Protein AF-A0A956TW80-F1 (afdb_monomer)

pLDDT: mean 77.65, std 12.16, range [39.5, 90.69]

Solvent-accessible surface area (backbone atoms only — not comparable to full-atom values): 6748 Å² total; per-residue (Å²): 138,59,80,64,60,61,51,54,54,52,50,54,51,50,55,54,48,52,53,53,48,49,54,52,48,49,56,44,33,52,74,67,37,42,58,65,69,60,50,42,52,44,28,22,48,49,40,14,54,50,49,32,52,49,53,57,53,54,53,74,69,55,85,77,56,79,88,66,66,87,44,72,64,57,54,53,54,49,52,54,49,40,49,53,52,17,50,51,52,32,70,44,91,65,76,77,91,47,54,26,58,49,50,34,69,70,45,48,82,63,29,63,70,100,75,80,92,133

Nearest PDB structures (foldseek):
  1jch-assembly1_A  TM=3.266E-01  e=9.423E+00  Escherichia coli str. K-12 substr. W3110

Foldseek 3Di:
DDPLVVVVVVVVVVLVVLQVVLVVQCVVCLVVLPDLVSLLLSLLLNLLSVQLVVVVVVVVVDPDDCVVPPDPVVVVVVSVVSNVVSVCLSVDPDCRPVRSVVSSVVRVVSNDDPDDDD

Radius of gyration: 18.2 Å; Cα contacts (8 Å, |Δi|>4): 72; chains: 1; bounding box: 55×28×54 Å

Structure (mmCIF, N/CA/C/O backbone):
data_AF-A0A956TW80-F1
#
_entry.id   AF-A0A956TW80-F1
#
loop_
_atom_site.group_PDB
_atom_site.id
_atom_site.type_symbol
_atom_site.label_atom_id
_atom_site.label_alt_id
_atom_site.label_comp_id
_atom_site.label_asym_id
_atom_site.label_entity_id
_atom_site.label_seq_id
_atom_site.pdbx_PDB_ins_code
_atom_site.Cartn_x
_atom_site.Cartn_y
_atom_site.Cartn_z
_atom_site.occupancy
_atom_site.B_iso_or_equiv
_atom_site.auth_seq_id
_atom_site.auth_comp_id
_atom_site.auth_asym_id
_atom_site.auth_atom_id
_atom_site.pdbx_PDB_model_num
ATOM 1 N N . MET A 1 1 ? 27.452 -17.151 -12.349 1.00 44.97 1 MET A N 1
ATOM 2 C CA . MET A 1 1 ? 26.617 -16.882 -11.160 1.00 44.97 1 MET A CA 1
ATOM 3 C C . MET A 1 1 ? 26.677 -15.388 -10.953 1.00 44.97 1 MET A C 1
ATOM 5 O O . MET A 1 1 ? 27.695 -14.888 -10.490 1.00 44.97 1 MET A O 1
ATOM 9 N N . ASP A 1 2 ? 25.653 -14.687 -11.424 1.00 51.66 2 ASP A N 1
ATOM 10 C CA . ASP A 1 2 ? 25.682 -13.236 -11.563 1.00 51.66 2 ASP A CA 1
ATOM 11 C C . ASP A 1 2 ? 25.174 -12.585 -10.276 1.00 51.66 2 ASP A C 1
ATOM 13 O O . ASP A 1 2 ? 24.091 -12.897 -9.787 1.00 51.66 2 ASP A O 1
ATOM 17 N N . PHE A 1 3 ? 25.954 -11.661 -9.714 1.00 59.75 3 PHE A N 1
ATOM 18 C CA . PHE A 1 3 ? 25.609 -10.901 -8.501 1.00 59.75 3 PHE A CA 1
A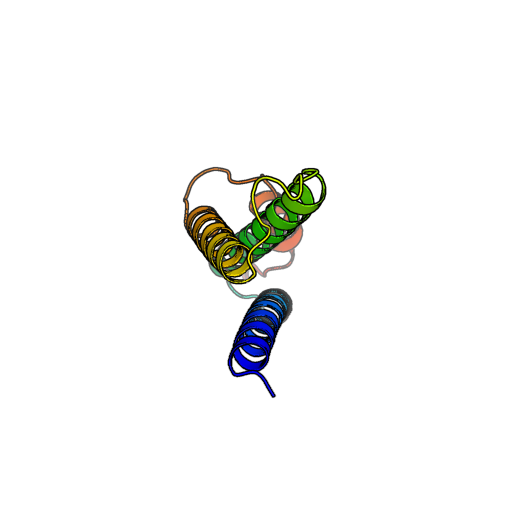TOM 19 C C . PHE A 1 3 ? 24.212 -10.245 -8.589 1.00 59.75 3 PHE A C 1
ATOM 21 O O . PHE A 1 3 ? 23.515 -10.079 -7.591 1.00 59.75 3 PHE A O 1
ATOM 28 N N . ASN A 1 4 ? 23.778 -9.947 -9.813 1.00 56.91 4 ASN A N 1
ATOM 29 C CA . ASN A 1 4 ? 22.525 -9.287 -10.146 1.00 56.91 4 ASN A CA 1
ATOM 30 C C . ASN A 1 4 ? 21.274 -10.180 -9.971 1.00 56.91 4 ASN A C 1
ATOM 32 O O . ASN A 1 4 ? 20.226 -9.688 -9.561 1.00 56.91 4 ASN A O 1
ATOM 36 N N . THR A 1 5 ? 21.362 -11.499 -10.202 1.00 61.22 5 THR A N 1
ATOM 37 C CA . THR A 1 5 ? 20.203 -12.407 -10.043 1.00 61.22 5 THR A CA 1
ATOM 38 C C . THR A 1 5 ? 19.863 -12.674 -8.578 1.00 61.22 5 THR A C 1
ATOM 40 O O . THR A 1 5 ? 18.699 -12.880 -8.242 1.00 61.22 5 THR A O 1
ATOM 43 N N . ASN A 1 6 ? 20.862 -12.633 -7.690 1.00 65.25 6 ASN A N 1
ATOM 44 C CA . ASN A 1 6 ? 20.660 -12.772 -6.244 1.00 65.25 6 ASN A CA 1
ATOM 45 C C . ASN A 1 6 ? 20.016 -11.526 -5.620 1.00 65.25 6 ASN A C 1
ATOM 47 O O . ASN A 1 6 ? 19.315 -11.633 -4.618 1.00 65.25 6 ASN A O 1
ATOM 51 N N . PHE A 1 7 ? 20.237 -10.348 -6.209 1.00 66.50 7 PHE A N 1
ATOM 52 C CA . PHE A 1 7 ? 19.629 -9.107 -5.737 1.00 66.50 7 PHE A CA 1
ATOM 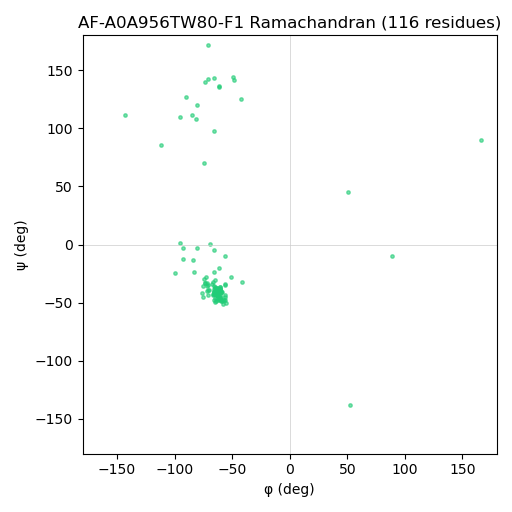53 C C . PHE A 1 7 ? 18.142 -9.024 -6.116 1.00 66.50 7 PHE A C 1
ATOM 55 O O . PHE A 1 7 ? 17.304 -8.735 -5.264 1.00 66.50 7 PHE A O 1
ATOM 62 N N . THR A 1 8 ? 17.792 -9.355 -7.365 1.00 69.06 8 THR A N 1
ATOM 63 C CA . THR A 1 8 ? 16.390 -9.372 -7.822 1.00 69.06 8 THR A CA 1
ATOM 64 C C . THR A 1 8 ? 15.550 -10.405 -7.069 1.00 69.06 8 THR A C 1
ATOM 66 O O . THR A 1 8 ? 14.455 -10.080 -6.617 1.00 69.06 8 THR A O 1
ATOM 69 N N . SER A 1 9 ? 16.069 -11.617 -6.847 1.00 73.56 9 SER A N 1
ATOM 70 C CA . SER A 1 9 ? 15.339 -12.647 -6.096 1.00 73.56 9 SER A CA 1
ATOM 71 C C . SER A 1 9 ? 15.133 -12.275 -4.623 1.00 73.56 9 SER A C 1
ATOM 73 O O . SER A 1 9 ? 14.066 -12.541 -4.065 1.00 73.56 9 SER A O 1
ATOM 75 N N . ALA A 1 10 ? 16.101 -11.601 -3.993 1.00 76.19 10 ALA A N 1
ATOM 76 C CA . ALA A 1 10 ? 15.950 -11.074 -2.637 1.00 76.19 10 ALA A CA 1
ATOM 77 C C . ALA A 1 10 ? 14.879 -9.970 -2.559 1.00 76.19 10 ALA A C 1
ATOM 79 O O . ALA A 1 10 ? 14.083 -9.951 -1.619 1.00 76.19 10 ALA A O 1
ATOM 80 N N . TYR A 1 11 ? 14.816 -9.091 -3.564 1.00 73.19 11 TYR A N 1
ATOM 81 C CA . TYR A 1 11 ? 13.806 -8.037 -3.656 1.00 73.19 11 TYR A CA 1
ATOM 82 C C . TYR A 1 11 ? 12.388 -8.600 -3.833 1.00 73.19 11 TYR A C 1
ATOM 84 O O . TYR A 1 11 ? 11.481 -8.257 -3.072 1.00 73.19 11 TYR A O 1
ATOM 92 N N . GLU A 1 12 ? 12.199 -9.527 -4.775 1.00 77.25 12 GLU A N 1
ATOM 93 C CA . GLU A 1 12 ? 10.918 -10.213 -4.979 1.00 77.25 12 GLU A CA 1
ATOM 94 C C . GLU A 1 12 ? 10.471 -10.967 -3.719 1.00 77.25 12 GLU A C 1
ATOM 96 O O . GLU A 1 12 ? 9.303 -10.898 -3.332 1.00 77.25 12 GLU A O 1
ATOM 101 N N . THR A 1 13 ? 11.409 -11.626 -3.028 1.00 80.31 13 THR A N 1
ATOM 102 C CA . THR A 1 13 ? 11.143 -12.331 -1.764 1.00 80.31 13 THR A CA 1
ATOM 103 C C . THR A 1 13 ? 10.702 -11.371 -0.659 1.00 80.31 13 THR A C 1
ATOM 105 O O . THR A 1 13 ? 9.756 -11.672 0.074 1.00 80.31 13 THR A O 1
ATOM 108 N N . SER A 1 14 ? 11.338 -10.201 -0.548 1.00 79.12 14 SER A N 1
ATOM 109 C CA . SER A 1 14 ? 10.958 -9.158 0.414 1.00 79.12 14 SER A CA 1
ATOM 110 C C . SER A 1 14 ? 9.530 -8.659 0.165 1.00 79.12 14 SER A C 1
ATOM 112 O O . SER A 1 14 ? 8.710 -8.632 1.084 1.00 79.12 14 SER A O 1
ATOM 114 N N . GLN A 1 15 ? 9.196 -8.367 -1.096 1.00 72.56 15 GLN A N 1
ATOM 115 C CA . GLN A 1 15 ? 7.869 -7.898 -1.507 1.00 72.56 15 GLN A CA 1
ATOM 116 C C . GLN A 1 15 ? 6.773 -8.943 -1.241 1.00 72.56 15 GLN A C 1
ATOM 118 O O . GLN A 1 15 ? 5.710 -8.624 -0.701 1.00 72.56 15 GLN A O 1
ATOM 123 N N . LEU A 1 16 ? 7.041 -10.216 -1.555 1.00 78.25 16 LEU A N 1
ATOM 124 C CA . LEU A 1 16 ? 6.112 -11.312 -1.265 1.00 78.25 16 LEU A CA 1
ATOM 125 C C . LEU A 1 16 ? 5.879 -11.467 0.245 1.00 78.25 16 LEU A C 1
ATOM 127 O O . LEU A 1 16 ? 4.750 -11.685 0.687 1.00 78.25 16 LEU A O 1
ATOM 131 N N . THR A 1 17 ? 6.944 -11.319 1.034 1.00 82.38 17 THR A N 1
ATOM 132 C CA . THR A 1 17 ? 6.897 -11.410 2.496 1.00 82.38 17 THR A CA 1
ATOM 133 C C . THR A 1 17 ? 6.095 -10.254 3.097 1.00 82.38 17 THR A C 1
ATOM 135 O O . THR A 1 17 ? 5.248 -10.491 3.956 1.00 82.38 17 THR A O 1
ATOM 138 N N . ALA A 1 18 ? 6.285 -9.019 2.622 1.00 77.56 18 ALA A N 1
ATOM 139 C CA . ALA A 1 18 ? 5.509 -7.854 3.057 1.00 77.56 18 ALA A CA 1
ATOM 140 C C . ALA A 1 18 ? 4.009 -8.017 2.748 1.00 77.56 18 ALA A C 1
ATOM 142 O O . ALA A 1 18 ? 3.154 -7.759 3.602 1.00 77.56 18 ALA A O 1
ATOM 143 N N . ALA A 1 19 ? 3.678 -8.543 1.564 1.00 75.62 19 ALA A N 1
ATOM 144 C CA . ALA A 1 19 ? 2.300 -8.854 1.204 1.00 75.62 19 ALA A CA 1
ATOM 145 C C . ALA A 1 19 ? 1.684 -9.919 2.124 1.00 75.62 19 ALA A C 1
ATOM 147 O O . ALA A 1 19 ? 0.597 -9.711 2.669 1.00 75.62 19 ALA A O 1
ATOM 148 N N . GLN A 1 20 ? 2.394 -11.021 2.377 1.00 80.12 20 GLN A N 1
ATOM 149 C CA . GLN A 1 20 ? 1.953 -12.066 3.307 1.00 80.12 20 GLN A CA 1
ATOM 150 C C . GLN A 1 20 ? 1.783 -11.539 4.740 1.00 80.12 20 GLN A C 1
ATOM 152 O O . GLN A 1 20 ? 0.817 -11.897 5.418 1.00 80.12 20 GLN A O 1
ATOM 157 N N . GLN A 1 21 ? 2.677 -10.659 5.196 1.00 82.38 21 GLN A N 1
ATOM 158 C CA . GLN A 1 21 ? 2.587 -10.026 6.511 1.00 82.38 21 GLN A CA 1
ATOM 159 C C . GLN A 1 21 ? 1.351 -9.133 6.637 1.00 82.38 21 GLN A C 1
ATOM 161 O O . GLN A 1 21 ? 0.670 -9.224 7.657 1.00 82.38 21 GLN A O 1
ATOM 166 N N . SER A 1 22 ? 1.021 -8.343 5.607 1.00 76.81 22 SER A N 1
ATOM 167 C CA . SER A 1 22 ? -0.180 -7.490 5.598 1.00 76.81 22 SER A CA 1
ATOM 168 C C . SER A 1 22 ? -1.483 -8.300 5.670 1.00 76.81 22 SER A C 1
ATOM 170 O O . SER A 1 22 ? -2.413 -7.956 6.396 1.00 76.81 22 SER A O 1
ATOM 172 N N . VAL A 1 23 ? -1.548 -9.443 4.983 1.00 82.06 23 VAL A N 1
ATOM 173 C CA . VAL A 1 23 ? -2.708 -10.345 5.047 1.00 82.06 23 VAL A CA 1
ATOM 174 C C . VAL A 1 23 ? -2.775 -11.045 6.408 1.00 82.06 23 VAL A C 1
ATOM 176 O O . VAL A 1 23 ? -3.850 -11.189 6.995 1.00 82.06 23 VAL A O 1
ATOM 179 N N . GLY A 1 24 ? -1.622 -11.442 6.952 1.00 81.88 24 GLY A N 1
ATOM 180 C CA . GLY A 1 24 ? -1.521 -12.041 8.281 1.00 81.88 24 GLY A CA 1
ATOM 181 C C . GLY A 1 24 ? -1.859 -11.075 9.424 1.00 81.88 24 GLY A C 1
ATOM 182 O O . GLY A 1 24 ? -2.386 -11.510 10.451 1.00 81.88 24 GLY A O 1
ATOM 183 N N . SER A 1 25 ? -1.583 -9.773 9.286 1.00 76.56 25 SER A N 1
ATOM 184 C CA . SER A 1 25 ? -2.034 -8.754 10.243 1.00 76.56 25 SER A CA 1
ATOM 185 C C . SER A 1 25 ? -3.537 -8.505 10.135 1.00 76.56 25 SER A C 1
ATOM 187 O O . SER A 1 25 ? -4.184 -8.482 11.176 1.00 76.56 25 SER A O 1
ATOM 189 N N . LEU A 1 26 ? -4.128 -8.466 8.930 1.00 73.25 26 LEU A N 1
ATOM 190 C CA . LEU A 1 26 ? -5.593 -8.406 8.767 1.00 73.25 26 LEU A CA 1
ATOM 191 C C . LEU A 1 26 ? -6.287 -9.569 9.486 1.00 73.25 26 LEU A C 1
ATOM 193 O O . LEU A 1 26 ? -7.204 -9.363 10.277 1.00 73.25 26 LEU A O 1
ATOM 197 N N . GLN A 1 27 ? -5.829 -10.803 9.254 1.00 78.25 27 GLN A N 1
ATOM 198 C CA . GLN A 1 27 ? -6.417 -11.986 9.887 1.00 78.25 27 GLN A CA 1
ATOM 199 C C . GLN A 1 27 ? -6.271 -11.984 11.413 1.00 78.25 27 GLN A C 1
ATOM 201 O O . GLN A 1 27 ? -7.182 -12.428 12.111 1.00 78.25 27 GLN A O 1
ATOM 206 N N . ARG A 1 28 ? -5.138 -11.506 11.945 1.00 77.69 28 ARG A N 1
ATOM 207 C CA . ARG A 1 28 ? -4.934 -11.393 13.396 1.00 77.69 28 ARG A CA 1
ATOM 208 C C . ARG A 1 28 ? -5.775 -10.285 14.011 1.00 77.69 28 ARG A C 1
ATOM 210 O O . ARG A 1 28 ? -6.399 -10.553 15.029 1.00 77.69 28 ARG A O 1
ATOM 217 N N . GLY A 1 29 ? -5.863 -9.114 13.387 1.00 68.12 29 GLY A N 1
ATOM 218 C CA . GLY A 1 29 ? -6.696 -8.015 13.878 1.00 68.12 29 GLY A CA 1
ATOM 219 C C . GLY A 1 29 ? -8.176 -8.388 13.945 1.00 68.12 29 GLY A C 1
ATOM 220 O O . GLY A 1 29 ? -8.851 -8.072 14.922 1.00 68.12 29 GLY A O 1
ATOM 221 N N . LEU A 1 30 ? -8.654 -9.176 12.976 1.00 68.56 30 LEU A N 1
ATOM 222 C CA . LEU A 1 30 ? -9.999 -9.756 13.003 1.00 68.56 30 LEU A CA 1
ATOM 223 C C . LEU A 1 30 ? -10.193 -10.765 14.146 1.00 68.56 30 LEU A C 1
ATOM 225 O O . LEU A 1 30 ? -11.229 -10.748 14.802 1.00 68.56 30 LEU A O 1
ATOM 229 N N . LYS A 1 31 ? -9.210 -11.640 14.400 1.00 70.69 31 LYS A N 1
ATOM 230 C CA . LYS A 1 31 ? -9.279 -12.653 15.473 1.00 70.69 31 LYS A CA 1
ATOM 231 C C . LYS A 1 31 ? -9.120 -12.068 16.876 1.00 70.69 31 LYS A C 1
ATOM 233 O O . LYS A 1 31 ? -9.700 -12.594 17.817 1.00 70.69 31 LYS A O 1
ATOM 238 N N . ASN A 1 32 ? -8.327 -11.011 17.008 1.00 67.50 32 ASN A N 1
ATOM 239 C CA . ASN A 1 32 ? -7.996 -10.379 18.283 1.00 67.50 32 ASN A CA 1
ATOM 240 C C . ASN A 1 32 ? -8.907 -9.186 18.607 1.00 67.50 32 ASN A C 1
ATOM 242 O O . ASN A 1 32 ? -8.707 -8.547 19.636 1.00 67.50 32 ASN A O 1
ATOM 246 N N . HIS A 1 33 ? -9.884 -8.881 17.742 1.00 61.66 33 HIS A N 1
ATOM 247 C CA . HIS A 1 33 ? -10.753 -7.708 17.850 1.00 61.6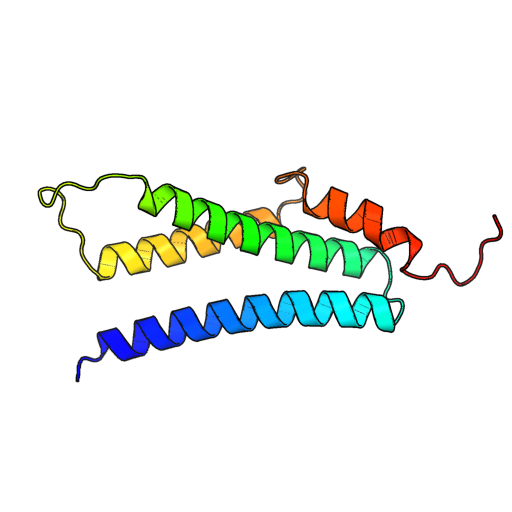6 33 HIS A CA 1
ATOM 248 C C . HIS A 1 33 ? -9.968 -6.396 18.059 1.00 61.66 33 HIS A C 1
ATOM 250 O O . HIS A 1 33 ? -10.303 -5.580 18.916 1.00 61.66 33 HIS A O 1
ATOM 256 N N . GLU A 1 34 ? -8.892 -6.199 17.292 1.00 63.75 34 GLU A N 1
ATOM 257 C CA . GLU A 1 34 ? -8.085 -4.973 17.350 1.00 63.75 34 GLU A CA 1
ATOM 258 C C . GLU A 1 34 ? -8.889 -3.755 16.877 1.00 63.75 34 GLU A C 1
ATOM 260 O O . GLU A 1 34 ? -9.662 -3.863 15.936 1.00 63.75 34 GLU A O 1
ATOM 265 N N . ASN A 1 35 ? -8.688 -2.586 17.498 1.00 75.00 35 ASN A N 1
ATOM 266 C CA . ASN A 1 35 ? -9.461 -1.360 17.248 1.00 75.00 35 ASN A CA 1
ATOM 267 C C . ASN A 1 35 ? -9.580 -1.017 15.742 1.00 75.00 35 ASN A C 1
ATOM 269 O O . ASN A 1 35 ? -8.623 -1.153 14.978 1.00 75.00 35 ASN A O 1
ATOM 273 N N . LYS A 1 36 ? -10.742 -0.482 15.339 1.00 81.75 36 LYS A N 1
ATOM 274 C CA . LYS A 1 36 ? -11.089 0.038 14.001 1.00 81.75 36 LYS A CA 1
ATOM 275 C C . LYS A 1 36 ? -9.957 0.856 13.344 1.00 81.75 36 LYS A C 1
ATOM 277 O O . LYS A 1 36 ? -9.790 0.802 12.125 1.00 81.75 36 LYS A O 1
ATOM 282 N N . THR A 1 37 ? -9.140 1.561 14.127 1.00 84.12 37 THR A N 1
ATOM 283 C CA . THR A 1 37 ? -7.941 2.274 13.647 1.00 84.12 37 THR A CA 1
ATOM 284 C C . THR A 1 37 ? -6.897 1.357 12.991 1.00 84.12 37 THR A C 1
ATOM 286 O O . THR A 1 37 ? -6.416 1.669 11.901 1.00 84.12 37 THR A O 1
ATOM 289 N N . GLU A 1 38 ? -6.563 0.216 13.601 1.00 83.62 38 GLU A N 1
ATOM 290 C CA . GLU A 1 38 ? -5.582 -0.737 13.050 1.00 83.62 38 GLU A CA 1
ATOM 291 C C . GLU A 1 38 ? -6.141 -1.485 11.833 1.00 83.62 38 GLU A C 1
ATOM 293 O O . GLU A 1 38 ? -5.415 -1.730 10.864 1.00 83.62 38 GLU A O 1
ATOM 298 N N . LEU A 1 39 ? -7.453 -1.754 11.820 1.00 85.00 39 LEU A N 1
ATOM 299 C CA . LEU A 1 39 ? -8.139 -2.277 10.638 1.00 85.00 39 LEU A CA 1
ATOM 300 C C . LEU A 1 39 ? -7.989 -1.318 9.449 1.00 85.00 39 LEU A C 1
ATOM 302 O O . LEU A 1 39 ? -7.610 -1.745 8.360 1.00 85.00 39 LEU A O 1
ATOM 306 N N . MET A 1 40 ? -8.253 -0.023 9.652 1.00 87.94 40 MET A N 1
ATOM 307 C CA . MET A 1 40 ? -8.124 0.980 8.590 1.00 87.94 40 MET A CA 1
ATOM 308 C C . MET A 1 40 ? -6.679 1.112 8.100 1.00 87.94 40 MET A C 1
ATOM 310 O O . MET A 1 40 ? -6.434 1.188 6.895 1.00 87.94 40 MET A O 1
ATOM 314 N N . LYS A 1 41 ? -5.710 1.114 9.020 1.00 87.38 41 LYS A N 1
ATOM 315 C CA . LYS A 1 41 ? -4.281 1.179 8.691 1.00 87.38 41 LYS A CA 1
ATOM 316 C C . LYS A 1 41 ? -3.850 -0.011 7.836 1.00 87.38 41 LYS A C 1
ATOM 318 O O . LYS A 1 41 ? -3.210 0.175 6.804 1.00 87.38 41 LYS A O 1
ATOM 323 N N . THR A 1 42 ? -4.254 -1.217 8.215 1.00 87.25 42 THR A N 1
ATOM 324 C CA . THR A 1 42 ? -3.897 -2.424 7.466 1.00 87.25 42 THR A CA 1
ATOM 325 C C . THR A 1 42 ? -4.645 -2.506 6.129 1.00 87.25 42 THR A C 1
ATOM 327 O O . THR A 1 42 ? -4.066 -2.900 5.119 1.00 87.25 42 THR A O 1
ATOM 330 N N . ALA A 1 43 ? -5.904 -2.056 6.071 1.00 88.75 43 ALA A N 1
ATOM 331 C CA . ALA A 1 43 ? -6.656 -1.947 4.821 1.00 88.75 43 ALA A CA 1
ATOM 332 C C . ALA A 1 43 ? -5.987 -0.983 3.822 1.00 88.75 43 ALA A C 1
ATOM 334 O O . ALA A 1 43 ? -5.937 -1.278 2.629 1.00 88.75 43 ALA A O 1
ATOM 335 N N . ARG A 1 44 ? -5.420 0.135 4.301 1.00 89.38 44 ARG A N 1
ATOM 336 C CA . ARG A 1 44 ? -4.617 1.061 3.478 1.00 89.38 44 ARG A CA 1
ATOM 337 C C . ARG A 1 44 ? -3.318 0.435 2.978 1.00 89.38 44 ARG A C 1
ATOM 339 O O . ARG A 1 44 ? -2.983 0.594 1.810 1.00 89.38 44 ARG A O 1
ATOM 346 N N . GLN A 1 45 ? -2.613 -0.312 3.827 1.00 87.44 45 GLN A N 1
ATOM 347 C CA . GLN A 1 45 ? -1.407 -1.043 3.415 1.00 87.44 45 GLN A CA 1
ATOM 348 C C . GLN A 1 45 ? -1.717 -2.068 2.316 1.00 87.44 45 GLN A C 1
ATOM 350 O O . GLN A 1 45 ? -0.996 -2.154 1.325 1.00 87.44 45 GLN A O 1
ATOM 355 N N . PHE A 1 46 ? -2.827 -2.797 2.451 1.00 89.44 46 PHE A N 1
ATOM 356 C CA . PHE A 1 46 ? -3.294 -3.723 1.423 1.00 89.44 46 PHE A CA 1
ATOM 357 C C . PHE A 1 46 ? -3.654 -3.010 0.108 1.00 89.44 46 PHE A C 1
ATOM 359 O O . PHE A 1 46 ? -3.267 -3.472 -0.965 1.00 89.44 46 PHE A O 1
ATOM 366 N N . GLU A 1 47 ? -4.354 -1.871 0.174 1.00 89.31 47 GLU A N 1
ATOM 367 C CA . GLU A 1 47 ? -4.654 -1.050 -1.007 1.00 89.31 47 GLU A CA 1
ATOM 368 C C . GLU A 1 47 ? -3.375 -0.576 -1.716 1.00 89.31 47 GLU A C 1
ATOM 370 O O . GLU A 1 47 ? -3.305 -0.655 -2.942 1.00 89.31 47 GLU A O 1
ATOM 375 N N . GLY A 1 48 ? -2.343 -0.170 -0.967 1.00 90.38 48 GLY A N 1
ATOM 376 C CA . GLY A 1 48 ? -1.027 0.165 -1.519 1.00 90.38 48 GLY A CA 1
ATOM 377 C C . GLY A 1 48 ? -0.410 -1.000 -2.295 1.00 90.38 48 GLY A C 1
ATOM 378 O O . GLY A 1 48 ? -0.070 -0.858 -3.468 1.00 90.38 48 GLY A O 1
ATOM 379 N N . LEU A 1 49 ? -0.351 -2.190 -1.695 1.00 88.69 49 L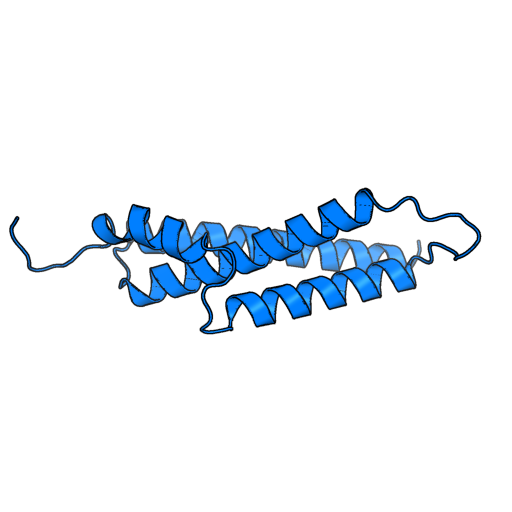EU A N 1
ATOM 380 C CA . LEU A 1 49 ? 0.172 -3.387 -2.366 1.00 88.69 49 LEU A CA 1
ATOM 381 C C . LEU A 1 49 ? -0.612 -3.739 -3.636 1.00 88.69 49 LEU A C 1
ATOM 383 O O . LEU A 1 49 ? -0.026 -4.091 -4.663 1.00 88.69 49 LEU A O 1
ATOM 387 N N . MET A 1 50 ? -1.938 -3.617 -3.593 1.00 90.12 50 MET A N 1
ATOM 388 C CA . MET A 1 50 ? -2.777 -3.853 -4.762 1.00 90.12 50 MET A CA 1
ATOM 389 C C . MET A 1 50 ? -2.524 -2.814 -5.862 1.00 90.12 50 MET A C 1
ATOM 391 O O . MET A 1 50 ? -2.441 -3.183 -7.034 1.00 90.12 50 MET A O 1
ATOM 395 N N . LEU A 1 51 ? -2.355 -1.538 -5.503 1.00 90.50 51 LEU A N 1
ATOM 396 C CA . LEU A 1 51 ? -1.978 -0.485 -6.445 1.00 90.50 51 LEU A CA 1
ATOM 397 C C . LEU A 1 51 ? -0.626 -0.795 -7.095 1.00 90.50 51 LEU A C 1
ATOM 399 O O . LEU A 1 51 ? -0.515 -0.718 -8.317 1.00 90.50 51 LEU A O 1
ATOM 403 N N . GLN A 1 52 ? 0.372 -1.221 -6.315 1.00 89.50 52 GLN A N 1
ATOM 404 C CA . GLN A 1 52 ? 1.666 -1.649 -6.851 1.00 89.50 52 GLN A CA 1
ATOM 405 C C . GLN A 1 52 ? 1.490 -2.767 -7.888 1.00 89.50 52 GLN A C 1
ATOM 407 O O . GLN A 1 52 ? 2.031 -2.695 -8.993 1.00 89.50 52 GLN A O 1
ATOM 412 N N . GLN A 1 53 ? 0.696 -3.791 -7.563 1.00 89.12 53 GLN A N 1
ATOM 413 C CA . GLN A 1 53 ? 0.442 -4.911 -8.467 1.00 89.12 53 GLN A CA 1
ATOM 414 C C . GLN A 1 53 ? -0.304 -4.481 -9.739 1.00 89.12 53 GLN A C 1
ATOM 416 O O . GLN A 1 53 ? -0.026 -4.991 -10.829 1.00 89.12 53 GLN A O 1
ATOM 421 N N . LEU A 1 54 ? -1.228 -3.528 -9.621 1.00 90.06 54 LEU A N 1
ATOM 422 C CA . LEU A 1 54 ? -1.947 -2.950 -10.751 1.00 90.06 54 LEU A CA 1
ATOM 423 C C . LEU A 1 54 ? -0.992 -2.186 -11.676 1.00 90.06 54 LEU A C 1
ATOM 425 O O . LEU A 1 54 ? -1.007 -2.422 -12.882 1.00 90.06 54 LEU A O 1
ATOM 429 N N . MET A 1 55 ? -0.103 -1.355 -11.125 1.00 89.50 55 MET A N 1
ATOM 430 C CA . MET A 1 55 ? 0.900 -0.613 -11.898 1.00 89.50 55 MET A CA 1
ATOM 431 C C . MET A 1 55 ? 1.856 -1.547 -12.647 1.00 89.50 55 MET A C 1
ATOM 433 O O . MET A 1 55 ? 2.066 -1.373 -13.848 1.00 89.50 55 MET A O 1
ATOM 437 N N . LYS A 1 56 ? 2.356 -2.596 -11.982 1.00 87.75 56 LYS A N 1
ATOM 438 C CA . LYS A 1 56 ? 3.178 -3.633 -12.630 1.00 87.75 56 LYS A CA 1
ATOM 439 C C . LYS A 1 56 ? 2.422 -4.360 -13.744 1.00 87.75 56 LYS A C 1
ATOM 441 O O . LYS A 1 56 ? 2.993 -4.711 -14.771 1.00 87.75 56 LYS A O 1
ATOM 446 N N . SER A 1 57 ? 1.124 -4.595 -13.562 1.00 88.69 57 SER A N 1
ATOM 447 C CA . SER A 1 57 ? 0.293 -5.240 -14.585 1.00 88.69 57 SER A CA 1
ATOM 448 C C . SER A 1 57 ? 0.061 -4.320 -15.787 1.00 88.69 57 SER A C 1
ATOM 450 O O . SER A 1 57 ? 0.130 -4.786 -16.920 1.00 88.69 57 SER A O 1
ATOM 452 N N . MET A 1 58 ? -0.137 -3.015 -15.563 1.00 89.25 58 MET A N 1
ATOM 453 C CA . MET A 1 58 ? -0.216 -2.013 -16.631 1.00 89.25 58 MET A CA 1
ATOM 454 C C . MET A 1 58 ? 1.098 -1.905 -17.407 1.00 89.25 58 MET A C 1
ATOM 456 O O . MET A 1 58 ? 1.067 -1.829 -18.632 1.00 89.25 58 MET A O 1
ATOM 460 N N . GLU A 1 59 ? 2.247 -1.960 -16.730 1.00 85.31 59 GLU A N 1
ATOM 461 C CA . GLU A 1 59 ? 3.553 -1.961 -17.396 1.00 85.31 59 GLU A CA 1
ATOM 462 C C . GLU A 1 59 ? 3.675 -3.107 -18.407 1.00 85.31 59 GLU A C 1
ATOM 464 O O . GLU A 1 59 ? 4.103 -2.880 -19.537 1.00 85.31 59 GLU A O 1
ATOM 469 N N . LYS A 1 60 ? 3.223 -4.314 -18.043 1.00 84.56 60 LYS A N 1
ATOM 470 C CA . LYS A 1 60 ? 3.244 -5.489 -18.933 1.00 84.56 60 LYS A CA 1
ATOM 471 C C . LYS A 1 60 ? 2.409 -5.316 -20.205 1.00 84.56 60 LYS A C 1
ATOM 473 O O . LYS A 1 60 ? 2.626 -6.050 -21.163 1.00 84.56 60 LYS A O 1
ATOM 478 N N . THR A 1 61 ? 1.455 -4.382 -20.226 1.00 86.94 61 THR A N 1
ATOM 479 C CA . THR A 1 61 ? 0.641 -4.083 -21.421 1.00 86.94 61 THR A CA 1
ATOM 480 C C . THR A 1 61 ? 1.315 -3.104 -22.382 1.00 86.94 61 THR A C 1
ATOM 482 O O . THR A 1 61 ? 0.884 -2.964 -23.527 1.00 86.94 61 THR A O 1
ATOM 485 N N . VAL A 1 62 ? 2.382 -2.429 -21.946 1.00 82.50 62 VAL A N 1
ATOM 486 C CA . VAL A 1 62 ? 3.139 -1.502 -22.785 1.00 82.50 62 VAL A CA 1
ATOM 487 C C . VAL A 1 62 ? 4.113 -2.305 -23.644 1.00 82.50 62 VAL A C 1
ATOM 489 O O . VAL A 1 62 ? 5.127 -2.7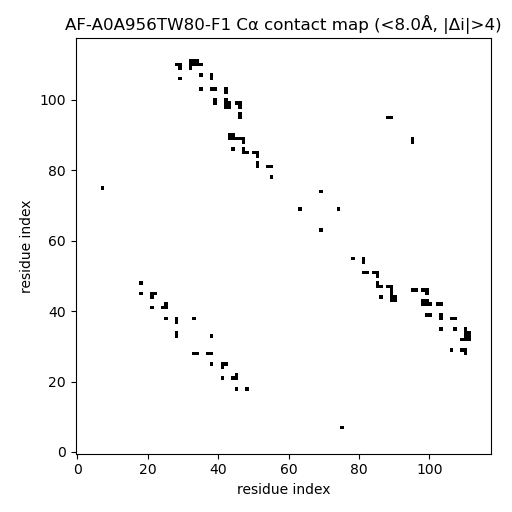98 -23.155 1.00 82.50 62 VAL A O 1
ATOM 492 N N . ASN A 1 63 ? 3.827 -2.407 -24.946 1.00 72.00 63 ASN A N 1
ATOM 493 C CA . ASN A 1 63 ? 4.762 -2.972 -25.920 1.00 72.00 63 ASN A CA 1
ATOM 494 C C . ASN A 1 63 ? 5.994 -2.066 -26.038 1.00 72.00 63 ASN A C 1
ATOM 496 O O . ASN A 1 63 ? 5.974 -1.059 -26.747 1.00 72.00 63 ASN A O 1
ATOM 500 N N . ARG A 1 64 ? 7.072 -2.422 -25.336 1.00 66.31 64 ARG A N 1
ATOM 501 C CA . ARG A 1 64 ? 8.369 -1.762 -25.488 1.00 66.31 64 ARG A CA 1
ATOM 502 C C . ARG A 1 64 ? 9.070 -2.333 -26.712 1.00 66.31 64 ARG A C 1
ATOM 504 O O . ARG A 1 64 ? 9.295 -3.536 -26.801 1.00 66.31 64 ARG A O 1
ATOM 511 N N . SER A 1 65 ? 9.373 -1.471 -27.674 1.00 62.88 65 SER A N 1
ATOM 512 C CA . SER A 1 65 ? 10.252 -1.826 -28.781 1.00 62.88 65 SER A CA 1
ATOM 513 C C . SER A 1 65 ? 11.688 -1.949 -28.267 1.00 62.88 65 SER A C 1
ATOM 515 O O . SER A 1 65 ? 12.126 -1.137 -27.454 1.00 62.88 65 SER A O 1
ATOM 517 N N . ASP A 1 66 ? 12.443 -2.914 -28.796 1.00 60.91 66 ASP A N 1
ATOM 518 C CA . ASP A 1 66 ? 13.874 -3.136 -28.492 1.00 60.91 66 ASP A CA 1
ATOM 519 C C . ASP A 1 66 ? 14.770 -1.905 -28.757 1.00 60.91 66 ASP A C 1
ATOM 521 O O . ASP A 1 66 ? 15.935 -1.865 -28.371 1.00 60.91 66 ASP A O 1
ATOM 525 N N . LEU A 1 67 ? 14.219 -0.878 -29.413 1.00 60.53 67 LEU A N 1
ATOM 526 C CA . LEU A 1 67 ? 14.851 0.413 -29.688 1.00 60.53 67 LEU A CA 1
ATOM 527 C C . LEU A 1 67 ? 15.154 1.231 -28.424 1.00 60.53 67 LEU A C 1
ATOM 529 O O . LEU A 1 67 ? 16.127 1.981 -28.413 1.00 60.53 67 LEU A O 1
ATOM 533 N N . PHE A 1 68 ? 14.352 1.085 -27.368 1.00 61.97 68 PHE A N 1
ATOM 534 C CA . PHE A 1 68 ? 14.623 1.661 -26.050 1.00 61.97 68 PHE A CA 1
ATOM 535 C C . PHE A 1 68 ? 14.914 0.498 -25.108 1.00 61.97 68 PHE A C 1
ATOM 537 O O . PHE A 1 68 ? 14.002 -0.069 -24.513 1.00 61.97 68 PHE A O 1
ATOM 544 N N . GLY A 1 69 ? 16.182 0.081 -25.094 1.00 55.34 69 GLY A N 1
ATOM 545 C CA . GLY A 1 69 ? 16.649 -1.166 -24.498 1.00 55.34 69 GLY A CA 1
ATOM 546 C C . GLY A 1 69 ? 16.015 -1.479 -23.145 1.00 55.34 69 GLY A C 1
ATOM 547 O O . GLY A 1 69 ? 16.101 -0.694 -22.207 1.00 55.34 69 GLY A O 1
ATOM 548 N N . ASN A 1 70 ? 15.418 -2.664 -23.052 1.00 63.25 70 ASN A N 1
ATOM 549 C CA . ASN A 1 70 ? 14.791 -3.198 -21.848 1.00 63.25 70 ASN A CA 1
ATOM 550 C C . ASN A 1 70 ? 15.893 -3.638 -20.864 1.00 63.25 70 ASN A C 1
ATOM 552 O O . ASN A 1 70 ? 16.181 -4.825 -20.700 1.00 63.25 70 ASN A O 1
ATOM 556 N N . SER A 1 71 ? 16.614 -2.672 -20.288 1.00 74.81 71 SER A N 1
ATOM 557 C CA . SER A 1 71 ? 17.734 -2.984 -19.404 1.00 74.81 71 SER A CA 1
ATOM 558 C C . SER A 1 71 ? 17.221 -3.506 -18.061 1.00 74.81 71 SER A C 1
ATOM 560 O O . SER A 1 71 ? 16.266 -2.979 -17.489 1.00 74.81 71 SER A O 1
ATOM 562 N N . HIS A 1 72 ? 17.892 -4.521 -17.516 1.00 73.56 72 HIS A N 1
ATOM 563 C CA . HIS A 1 72 ? 17.561 -5.074 -16.196 1.00 73.56 72 HIS A CA 1
ATOM 564 C C . HIS A 1 72 ? 17.594 -4.009 -15.088 1.00 73.56 72 HIS A C 1
ATOM 566 O O . HIS A 1 72 ? 16.776 -4.026 -14.171 1.00 73.56 72 HIS A O 1
ATOM 572 N N . ALA A 1 73 ? 18.515 -3.046 -15.198 1.00 79.62 73 ALA A N 1
ATOM 573 C CA . ALA A 1 73 ? 18.614 -1.924 -14.272 1.00 79.62 73 ALA A CA 1
ATOM 574 C C . ALA A 1 73 ? 17.372 -1.020 -14.332 1.00 79.62 73 ALA A C 1
ATOM 576 O O . ALA A 1 73 ? 16.862 -0.613 -13.293 1.00 79.62 73 ALA A O 1
ATOM 577 N N . GLU A 1 74 ? 16.851 -0.740 -15.530 1.00 80.50 74 GLU A N 1
ATOM 578 C CA . GLU A 1 74 ? 15.626 0.045 -15.700 1.00 80.50 74 GLU A CA 1
ATOM 579 C C . GLU A 1 74 ? 14.416 -0.645 -15.061 1.00 80.50 74 GLU A C 1
ATOM 581 O O . GLU A 1 74 ? 13.654 0.013 -14.356 1.00 80.50 74 GLU A O 1
ATOM 586 N N . GLY A 1 75 ? 14.268 -1.962 -15.249 1.00 81.62 75 GLY A N 1
ATOM 587 C CA . GLY A 1 75 ? 13.210 -2.742 -14.597 1.00 81.62 75 GLY A CA 1
ATOM 588 C C . GLY A 1 75 ? 13.256 -2.614 -13.072 1.00 81.62 75 GLY A C 1
ATOM 589 O O . GLY A 1 75 ? 12.249 -2.302 -12.443 1.00 81.62 75 GLY A O 1
ATOM 590 N N . MET A 1 76 ? 14.451 -2.725 -12.488 1.00 82.94 76 MET A N 1
ATOM 591 C CA . MET A 1 76 ? 14.650 -2.560 -11.046 1.00 82.94 76 MET A CA 1
ATOM 592 C C . MET A 1 76 ? 14.311 -1.141 -10.558 1.00 82.94 76 MET A C 1
ATOM 594 O O . MET A 1 76 ? 13.635 -0.981 -9.543 1.00 82.94 76 MET A O 1
ATOM 598 N N . TYR A 1 77 ? 14.729 -0.098 -11.282 1.00 85.81 77 TYR A N 1
ATOM 599 C CA . TYR A 1 77 ? 14.374 1.283 -10.932 1.00 85.81 77 TYR A CA 1
ATOM 600 C C . TYR A 1 77 ? 12.867 1.538 -11.017 1.00 85.81 77 TYR A C 1
ATOM 602 O O . TYR A 1 77 ? 12.318 2.257 -10.182 1.00 85.81 77 TYR A O 1
ATOM 610 N N . ARG A 1 78 ? 12.185 0.950 -12.005 1.00 85.69 78 ARG A N 1
ATOM 611 C CA . ARG A 1 78 ? 10.726 1.041 -12.140 1.00 85.69 78 ARG A CA 1
ATOM 612 C C . ARG A 1 78 ? 10.013 0.327 -11.001 1.00 85.69 78 ARG A C 1
ATOM 614 O O . ARG A 1 78 ? 9.083 0.893 -10.438 1.00 85.69 78 ARG A O 1
ATOM 621 N N . ASP A 1 79 ? 10.487 -0.852 -10.615 1.00 85.75 79 ASP A N 1
ATOM 622 C CA . ASP A 1 79 ? 9.964 -1.575 -9.459 1.00 85.75 79 ASP A CA 1
ATOM 623 C C . ASP A 1 79 ? 10.070 -0.748 -8.170 1.00 85.75 79 ASP A C 1
ATOM 625 O O . ASP A 1 79 ? 9.066 -0.575 -7.476 1.00 85.75 79 ASP A O 1
ATOM 629 N N . MET A 1 80 ? 11.239 -0.151 -7.903 1.00 88.69 80 MET A N 1
ATOM 630 C CA . MET A 1 80 ? 11.432 0.757 -6.764 1.00 88.69 80 MET A CA 1
ATOM 631 C C . MET A 1 80 ? 10.530 1.997 -6.846 1.00 88.69 80 MET A C 1
ATOM 633 O O . MET A 1 80 ? 10.000 2.460 -5.835 1.00 88.69 80 MET A O 1
ATOM 637 N N . LEU A 1 81 ? 10.330 2.546 -8.047 1.00 90.06 81 LEU A N 1
ATOM 638 C CA . LEU A 1 81 ? 9.434 3.680 -8.263 1.00 90.06 81 LEU A CA 1
ATOM 639 C C . LEU A 1 81 ? 7.981 3.314 -7.928 1.00 90.06 81 LEU A C 1
ATOM 641 O O . LEU A 1 81 ? 7.303 4.074 -7.238 1.00 90.06 81 LEU A O 1
ATOM 645 N N . TYR A 1 82 ? 7.498 2.161 -8.395 1.00 89.69 82 TYR A N 1
ATOM 646 C CA . TYR A 1 82 ? 6.140 1.695 -8.110 1.00 89.69 82 TYR A CA 1
ATOM 647 C C . TYR A 1 82 ? 5.931 1.401 -6.627 1.00 89.69 82 TYR A C 1
ATOM 649 O O . TYR A 1 82 ? 4.877 1.735 -6.086 1.00 89.69 82 TYR A O 1
ATOM 657 N N . GLU A 1 83 ? 6.939 0.854 -5.954 1.00 87.19 83 GLU A N 1
ATOM 658 C 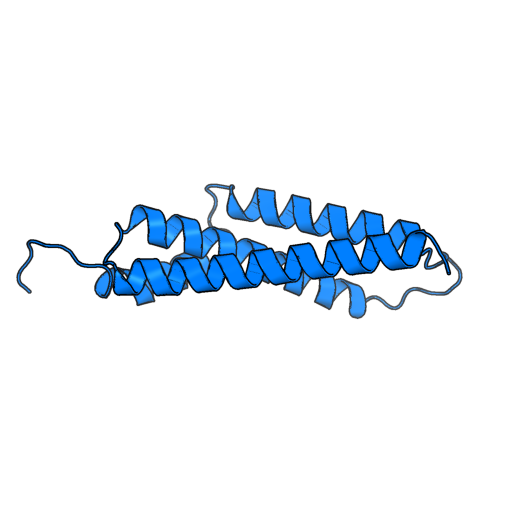CA . GLU A 1 83 ? 6.923 0.657 -4.506 1.00 87.19 83 GLU A CA 1
ATOM 659 C C . GLU A 1 83 ? 6.786 1.986 -3.758 1.00 87.19 83 GLU A C 1
ATOM 661 O O . GLU A 1 83 ? 5.892 2.137 -2.920 1.00 87.19 83 GLU A O 1
ATOM 666 N N . GLN A 1 84 ? 7.581 2.996 -4.117 1.00 88.94 84 GLN A N 1
ATOM 667 C CA . GLN A 1 84 ? 7.500 4.304 -3.474 1.00 88.94 84 GLN A CA 1
ATOM 668 C C . GLN A 1 84 ? 6.148 4.980 -3.723 1.00 88.94 84 GLN A C 1
ATOM 670 O O . GLN A 1 84 ? 5.567 5.558 -2.803 1.00 88.94 84 GLN A O 1
ATOM 675 N N . ILE A 1 85 ? 5.611 4.883 -4.943 1.00 88.50 85 ILE A N 1
ATOM 676 C CA . ILE A 1 85 ? 4.274 5.397 -5.269 1.00 88.50 85 ILE A CA 1
ATOM 677 C C . ILE A 1 85 ? 3.211 4.688 -4.426 1.00 88.50 85 ILE A C 1
ATOM 679 O O . ILE A 1 85 ? 2.346 5.348 -3.854 1.00 88.50 85 ILE A O 1
ATOM 683 N N . SER A 1 86 ? 3.294 3.363 -4.304 1.00 86.69 86 SER A N 1
ATOM 684 C CA . SER A 1 86 ? 2.339 2.577 -3.525 1.00 86.69 86 SER A CA 1
ATOM 685 C C . SER A 1 86 ? 2.392 2.874 -2.025 1.00 86.69 86 SER A C 1
ATOM 687 O O . SER A 1 86 ? 1.347 2.984 -1.386 1.00 86.69 86 SER A O 1
ATOM 689 N N . THR A 1 87 ? 3.593 3.097 -1.484 1.00 87.25 87 THR A N 1
ATOM 690 C CA . THR A 1 87 ? 3.811 3.473 -0.083 1.00 87.25 87 THR A CA 1
ATOM 691 C C . THR A 1 87 ? 3.227 4.853 0.194 1.00 87.25 87 THR A C 1
ATOM 693 O O . THR A 1 87 ? 2.425 5.011 1.111 1.00 87.25 87 THR A O 1
ATOM 696 N N . ASN A 1 88 ? 3.519 5.835 -0.667 1.00 87.12 88 ASN A N 1
ATOM 697 C CA . ASN A 1 88 ? 2.930 7.172 -0.555 1.00 87.12 88 ASN A CA 1
ATOM 698 C C . ASN A 1 88 ? 1.402 7.135 -0.676 1.00 87.12 88 ASN A C 1
ATOM 700 O O . ASN A 1 88 ? 0.711 7.866 0.028 1.00 87.12 88 ASN A O 1
ATOM 704 N N . ALA A 1 89 ? 0.857 6.284 -1.548 1.00 84.00 89 ALA A N 1
ATOM 705 C CA . ALA A 1 89 ? -0.585 6.118 -1.680 1.00 84.00 89 ALA A CA 1
ATOM 706 C C . ALA A 1 89 ? -1.215 5.510 -0.415 1.00 84.00 89 ALA A C 1
ATOM 708 O O . ALA A 1 89 ? -2.269 5.978 0.009 1.00 84.00 89 ALA A O 1
ATOM 709 N N . ALA A 1 90 ? -0.563 4.525 0.212 1.00 83.12 90 ALA A N 1
ATOM 710 C CA . ALA A 1 90 ? -1.022 3.914 1.461 1.00 83.12 90 ALA A CA 1
ATOM 711 C C . ALA A 1 90 ? -0.956 4.879 2.662 1.00 83.12 90 ALA A C 1
ATOM 713 O O . ALA A 1 90 ? -1.799 4.815 3.560 1.00 83.12 90 ALA A O 1
ATOM 714 N N . GLU A 1 91 ? 0.036 5.771 2.687 1.00 83.19 91 GLU A N 1
ATOM 715 C CA . GLU A 1 91 ? 0.221 6.777 3.742 1.00 83.19 91 GLU A CA 1
ATOM 716 C C . GLU A 1 91 ? -0.630 8.037 3.532 1.00 83.19 91 GLU A C 1
ATOM 718 O O . GLU A 1 91 ? -0.954 8.743 4.493 1.00 83.19 91 GLU A O 1
ATOM 723 N N . SER A 1 92 ? -1.029 8.317 2.288 1.00 78.19 92 SER A N 1
ATOM 724 C CA . SER A 1 92 ? -1.862 9.467 1.956 1.00 78.19 92 SER A CA 1
ATOM 725 C C . SER A 1 92 ? -3.222 9.391 2.651 1.00 78.19 92 SER A C 1
ATOM 727 O O . SER A 1 92 ? -3.896 8.361 2.692 1.00 78.19 92 SER A O 1
ATOM 729 N N . GLN A 1 93 ? -3.664 10.525 3.195 1.00 67.75 93 GLN A N 1
ATOM 730 C CA . GLN A 1 93 ? -4.971 10.643 3.847 1.00 67.75 93 GLN A CA 1
ATOM 731 C C . GLN A 1 93 ? -6.131 10.823 2.848 1.00 67.75 93 GLN A C 1
ATOM 733 O O . GLN A 1 93 ? -7.287 10.885 3.270 1.00 67.75 93 GLN A O 1
ATOM 738 N N . GLY A 1 94 ? -5.842 10.906 1.543 1.00 70.06 94 GLY A N 1
ATOM 739 C CA . GLY A 1 94 ? -6.845 11.013 0.482 1.00 70.06 94 GLY A CA 1
ATOM 740 C C . GLY A 1 94 ? -7.651 9.721 0.247 1.00 70.06 94 GLY A C 1
ATOM 741 O O . GLY A 1 94 ? -7.325 8.672 0.800 1.00 70.06 94 GLY A O 1
ATOM 742 N N . PRO A 1 95 ? -8.711 9.769 -0.585 1.00 61.25 95 PRO A N 1
ATOM 743 C CA . PRO A 1 95 ? -9.617 8.636 -0.808 1.00 61.25 95 PRO A CA 1
ATOM 744 C C . PRO A 1 95 ? -9.022 7.437 -1.575 1.00 61.25 95 PRO A C 1
ATOM 746 O O . PRO A 1 95 ? -9.732 6.451 -1.752 1.00 61.25 95 PRO A O 1
ATOM 749 N N . GLY A 1 96 ? -7.747 7.472 -1.982 1.00 75.56 96 GLY A N 1
ATOM 750 C CA . GLY A 1 96 ? -7.073 6.331 -2.615 1.00 75.56 96 GLY A CA 1
ATOM 751 C C . GLY A 1 96 ? -7.854 5.755 -3.804 1.00 75.56 96 GLY A C 1
ATOM 752 O O . GLY A 1 96 ? -8.414 6.504 -4.606 1.00 75.56 96 GLY A O 1
ATOM 753 N N . LEU A 1 97 ? -7.902 4.422 -3.898 1.00 85.19 97 LEU A N 1
ATOM 754 C CA . LEU A 1 97 ? -8.708 3.687 -4.883 1.00 85.19 97 LEU A CA 1
ATOM 755 C C . LEU A 1 97 ? -10.105 3.310 -4.355 1.00 85.19 97 LEU A C 1
ATOM 757 O O . LEU A 1 97 ? -10.898 2.727 -5.094 1.00 85.19 97 LEU A O 1
ATOM 761 N N . GLY A 1 98 ? -10.432 3.611 -3.096 1.00 87.44 98 GLY A N 1
ATOM 762 C CA . GLY A 1 98 ? -11.707 3.220 -2.488 1.00 87.44 98 GLY A CA 1
ATOM 763 C C . GLY A 1 98 ? -11.702 1.835 -1.820 1.00 87.44 98 GLY A C 1
ATOM 764 O O . GLY A 1 98 ? -12.664 1.464 -1.140 1.00 87.44 98 GLY A O 1
ATOM 765 N N . ILE A 1 99 ? -10.645 1.045 -2.010 1.00 89.75 99 ILE A N 1
ATOM 766 C CA . ILE A 1 99 ? -10.567 -0.369 -1.623 1.00 89.75 99 ILE A CA 1
ATOM 767 C C . ILE A 1 99 ? -10.367 -0.483 -0.119 1.00 89.75 99 ILE A C 1
ATOM 769 O O . ILE A 1 99 ? -11.047 -1.277 0.531 1.00 89.75 99 ILE A O 1
ATOM 773 N N . ALA A 1 100 ? -9.512 0.364 0.458 1.00 89.50 100 ALA A N 1
ATOM 774 C CA . ALA A 1 100 ? -9.320 0.404 1.903 1.00 89.50 100 ALA A CA 1
ATOM 775 C C . ALA A 1 100 ? -10.637 0.725 2.633 1.00 89.50 100 ALA A C 1
ATOM 777 O O . ALA A 1 100 ? -10.965 0.094 3.638 1.00 89.50 100 ALA A O 1
ATOM 778 N N . GLN A 1 101 ? -11.444 1.651 2.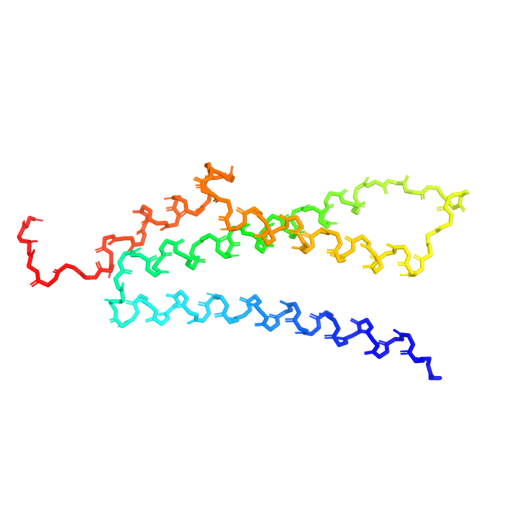097 1.00 90.25 101 GLN A N 1
ATOM 779 C CA . GLN A 1 101 ? -12.742 2.001 2.681 1.00 90.25 101 GLN A CA 1
ATOM 780 C C . GLN A 1 101 ? -13.770 0.883 2.491 1.00 90.25 101 GLN A C 1
ATOM 782 O O . GLN A 1 101 ? -14.600 0.671 3.373 1.00 90.25 101 GLN A O 1
ATOM 787 N N . MET A 1 102 ? -13.728 0.160 1.369 1.00 90.69 102 MET A N 1
ATOM 788 C CA . MET A 1 102 ? -14.578 -1.009 1.148 1.00 90.69 102 MET A CA 1
ATOM 789 C C . MET A 1 102 ? -14.261 -2.124 2.152 1.00 90.69 102 MET A C 1
ATOM 791 O O . MET A 1 102 ? -15.175 -2.631 2.800 1.00 90.69 102 MET A O 1
ATOM 795 N N . ILE A 1 103 ? -12.978 -2.455 2.328 1.00 87.75 103 ILE A N 1
ATOM 796 C CA . ILE A 1 103 ? -12.508 -3.443 3.308 1.00 87.75 103 ILE A CA 1
ATOM 797 C C . ILE A 1 103 ? -12.917 -3.012 4.716 1.00 87.75 103 ILE A C 1
ATOM 799 O O . ILE A 1 103 ? -13.516 -3.795 5.448 1.00 87.75 103 ILE A O 1
ATOM 803 N N . TYR A 1 104 ? -12.672 -1.751 5.077 1.00 89.12 104 TYR A N 1
ATOM 804 C CA . TYR A 1 104 ? -13.076 -1.207 6.369 1.00 89.12 104 TYR A CA 1
ATOM 805 C C . TYR A 1 104 ? -14.587 -1.330 6.593 1.00 89.12 104 TYR A C 1
ATOM 807 O O . TYR A 1 104 ? -15.004 -1.835 7.625 1.00 89.12 104 TYR A O 1
ATOM 815 N N . LYS A 1 105 ? -15.426 -0.942 5.625 1.00 90.00 105 LYS A N 1
ATOM 816 C CA . LYS A 1 105 ? -16.891 -1.057 5.744 1.00 90.00 105 LYS A CA 1
ATOM 817 C C . LYS A 1 105 ? -17.359 -2.498 5.939 1.00 90.00 105 LYS A C 1
ATOM 819 O O . LYS A 1 105 ? -18.304 -2.723 6.687 1.00 90.00 105 LYS A O 1
ATOM 824 N N . GLN A 1 106 ? -16.719 -3.453 5.267 1.00 88.44 106 GLN A N 1
ATOM 825 C CA . GLN A 1 106 ? -17.077 -4.868 5.371 1.00 88.44 106 GLN A CA 1
ATOM 826 C C . GLN A 1 106 ? -16.600 -5.495 6.682 1.00 88.44 106 GLN A C 1
ATOM 828 O O . GLN A 1 106 ? -17.292 -6.344 7.230 1.00 88.44 106 GLN A O 1
ATOM 833 N N . LEU A 1 107 ? -15.432 -5.089 7.183 1.00 86.38 107 LEU A N 1
ATOM 834 C CA . LEU A 1 107 ? -14.771 -5.740 8.313 1.00 86.38 107 LEU A CA 1
ATOM 835 C C . LEU A 1 107 ? -14.971 -5.025 9.655 1.00 86.38 107 LEU A C 1
ATOM 837 O O . LEU A 1 107 ? -14.918 -5.675 10.696 1.00 86.38 107 LEU A O 1
ATOM 841 N N . ALA A 1 108 ? -15.247 -3.719 9.656 1.00 86.25 108 ALA A N 1
ATOM 842 C CA . ALA A 1 108 ? -15.470 -2.937 10.873 1.00 86.25 108 ALA A CA 1
ATOM 843 C C . ALA A 1 108 ? -16.599 -3.474 11.773 1.00 86.25 108 ALA A C 1
ATOM 845 O O . ALA A 1 108 ? -16.435 -3.373 12.985 1.00 86.25 108 ALA A O 1
ATOM 846 N N . PRO A 1 109 ? -17.697 -4.069 11.256 1.00 85.88 109 PRO A N 1
ATOM 847 C CA . PRO A 1 109 ? -18.712 -4.703 12.104 1.00 85.88 109 PRO A CA 1
ATOM 848 C C . PRO A 1 109 ? -18.219 -5.946 12.865 1.00 85.88 109 PRO A C 1
ATOM 850 O O . PRO A 1 109 ? -18.797 -6.302 13.884 1.00 85.88 109 PRO A O 1
ATOM 853 N N . TYR A 1 110 ? -17.167 -6.614 12.378 1.00 80.62 110 TYR A N 1
ATOM 854 C CA . TYR A 1 110 ? -16.603 -7.830 12.987 1.00 80.62 110 TYR A CA 1
ATOM 855 C C . TYR A 1 110 ? -15.457 -7.529 13.969 1.00 80.62 110 TYR A C 1
ATOM 857 O O . TYR A 1 110 ? -15.030 -8.390 14.741 1.00 80.62 110 TYR A O 1
ATOM 865 N N . VAL A 1 111 ? -14.960 -6.293 13.952 1.00 75.19 111 VAL A N 1
ATOM 866 C CA . VAL A 1 111 ? -14.021 -5.749 14.930 1.00 75.19 111 VAL A CA 1
ATOM 867 C C . VAL A 1 111 ? -14.828 -5.235 16.129 1.00 75.19 111 VAL A C 1
ATOM 869 O O . VAL A 1 111 ? -15.595 -4.284 15.996 1.00 75.19 111 VAL A O 1
ATOM 872 N N . ASN A 1 112 ? -14.701 -5.901 17.280 1.00 66.19 112 ASN A N 1
ATOM 873 C CA . ASN A 1 112 ? -15.631 -5.775 18.408 1.00 66.19 112 ASN A CA 1
ATOM 874 C C . ASN A 1 112 ? -15.709 -4.352 18.992 1.00 66.19 112 ASN A C 1
ATOM 876 O O . ASN A 1 112 ? -14.685 -3.730 19.275 1.00 66.19 112 ASN A O 1
ATOM 880 N N . ASP A 1 113 ? -16.938 -3.902 19.253 1.00 56.16 113 ASP A N 1
ATOM 881 C CA . ASP A 1 113 ? -17.270 -2.851 20.217 1.00 56.16 113 ASP A CA 1
ATOM 882 C C . ASP A 1 113 ? -17.656 -3.568 21.529 1.00 56.16 113 ASP A C 1
ATOM 884 O O . ASP A 1 113 ? -18.696 -4.227 21.569 1.00 56.16 113 ASP A O 1
ATOM 888 N N . PRO A 1 114 ? -16.856 -3.513 22.612 1.00 51.69 114 PRO A N 1
ATOM 889 C CA . PRO A 1 114 ? -17.183 -4.208 23.862 1.00 51.69 114 PRO A CA 1
ATOM 890 C C . PRO A 1 114 ? -18.438 -3.668 24.585 1.00 51.69 114 PRO A C 1
ATOM 892 O O . PRO A 1 114 ? -18.869 -4.271 25.568 1.00 51.69 114 PRO A O 1
ATOM 895 N N . HIS A 1 115 ? -19.068 -2.590 24.095 1.00 54.12 115 HIS A N 1
ATOM 896 C CA . HIS A 1 115 ? -20.365 -2.092 24.565 1.00 54.12 115 HIS A CA 1
ATOM 897 C C . HIS A 1 115 ? -21.211 -1.540 23.403 1.00 54.12 115 HIS A C 1
ATOM 899 O O . HIS A 1 115 ? -20.907 -0.470 22.884 1.00 54.12 115 HIS A O 1
ATOM 905 N N . GLY A 1 116 ? -22.317 -2.199 23.036 1.00 42.50 116 GLY A N 1
ATOM 906 C CA . GLY A 1 116 ? -23.288 -1.589 22.120 1.00 42.50 116 GLY A CA 1
ATOM 907 C C . GLY A 1 116 ? -24.311 -2.542 21.519 1.00 42.50 116 GLY A C 1
ATOM 908 O O . GLY A 1 116 ? -24.105 -3.093 20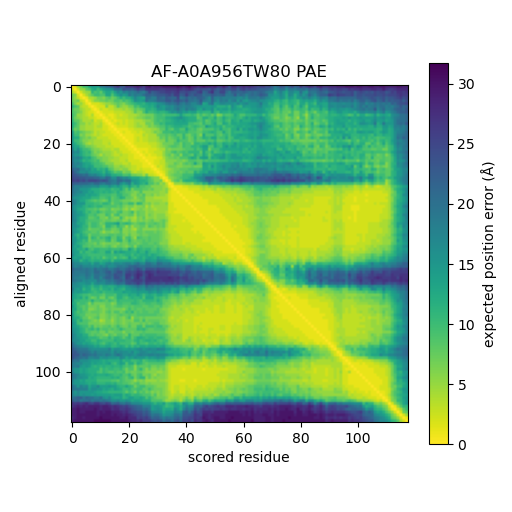.449 1.00 42.50 116 GLY A O 1
ATOM 909 N N . THR A 1 117 ? -25.428 -2.694 22.220 1.00 49.28 117 THR A N 1
ATOM 910 C CA . THR A 1 117 ? -26.699 -3.265 21.759 1.00 49.28 117 THR A CA 1
ATOM 911 C C . THR A 1 117 ? -27.188 -2.687 20.426 1.00 49.28 117 THR A C 1
ATOM 913 O O . THR A 1 117 ? -27.154 -1.468 20.245 1.00 49.28 117 THR A O 1
ATOM 916 N N . GLY A 1 118 ? -27.755 -3.555 19.583 1.00 39.50 118 GLY A N 1
ATOM 917 C CA . GLY A 1 118 ? -28.525 -3.225 18.382 1.00 39.50 118 GLY A CA 1
ATOM 918 C C . GLY A 1 118 ? -28.811 -4.464 17.556 1.00 39.50 118 GLY A C 1
ATOM 919 O O . GLY A 1 118 ? -27.969 -4.765 16.688 1.00 39.50 118 GLY A O 1
#

Secondary structure (DSSP, 8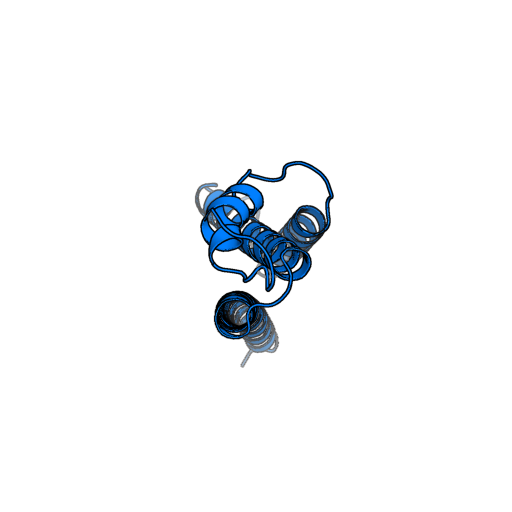-state):
--HHHHHHHHHHHHHHHHHHHHHHHHHHHHHTT--HHHHHHHHHHHHHHHHHHHHHHHHHHS---TTS---HHHHHHHHHHHHHHHHHHHH--S-TTSHHHHHHHHHGGGS--SS---

Mean predicted aligned error: 10.22 Å

Sequence (118 aa):
MDFNTNFTSAYETSQLTAAQQSVGSLQRGLKNHENKTELMKTARQFEGLMLQQLMKSMEKTVNRSDLFGNSHAEGMYRDMLYEQISTNAAESQGPGLGIAQMIYKQLAPYVNDPHGTG